Protein AF-A0A6C0KLV4-F1 (afdb_monomer)

Secondary structure (DSSP, 8-state):
-TTHHHHHHHHHHHHHIIIIIGGGS-HHHHHHHHHHHHHHHHHHHHHHTHHHHHHTSHHHHHHTTHHHHHHHHHHHHHHHHHHHHHHGGG---PPPHHHHHHHHHHHHTTSSPPGGG---HHHHHHHHHHHHHHHHTT--------------

Foldseek 3Di:
DVVPVVVVVVVVVVVCCVPPPVVVDDPVVVVVVVVVVVVVVVVVVCVVCVVVVVCPPVVVVCVVCVVVVVVVVVVVVVVVVVVVVVVVVPDDPPPDVVNVVVVVVVVVVVPDDPPVPPDPVVVVVVVVVVVVVVVVVPDDDDDDDDDDDDDD

pLDDT: mean 78.4, std 16.48, range [41.78, 98.0]

Sequence (152 aa):
MEFFLPGLIVLLLAAFFTFLILPRLGSTILVAISVVALLLAGWHHYYMFSSEYRLSTWQDAYTGYAPWVVIFVALLFIINYIVLIFRSSNTANSPSIMDNLTNSIANSTTIMPSANTATNPLTAAINNALKSMNSKTNSPILPNLGFRSSNV

Radius of gyration: 58.3 Å; Cα contacts (8 Å, |Δi|>4): 11; chains: 1; bounding box: 80×117×124 Å

Structure (mmCIF, N/CA/C/O backbone):
data_AF-A0A6C0KLV4-F1
#
_entry.id   AF-A0A6C0KLV4-F1
#
loop_
_atom_site.group_PDB
_atom_site.id
_atom_site.type_symbol
_atom_site.la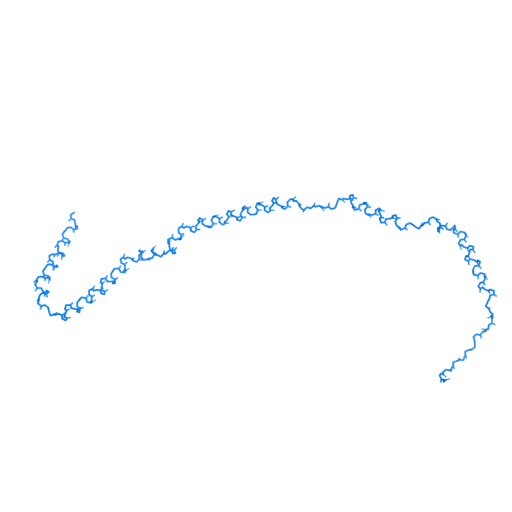bel_atom_id
_atom_site.label_alt_id
_atom_site.label_comp_id
_atom_site.label_asym_id
_atom_site.label_entity_id
_atom_site.label_seq_id
_atom_site.pdbx_PDB_ins_code
_atom_site.Cartn_x
_atom_site.Cartn_y
_atom_site.Cartn_z
_atom_site.occupancy
_atom_site.B_iso_or_equiv
_atom_site.auth_seq_id
_atom_site.auth_comp_id
_atom_site.auth_asym_id
_atom_site.auth_atom_id
_atom_site.pdbx_PDB_model_num
ATOM 1 N N . MET A 1 1 ? -10.379 29.449 12.896 1.00 56.47 1 MET A N 1
ATOM 2 C CA . MET A 1 1 ? -11.249 29.337 14.095 1.00 56.47 1 MET A CA 1
ATOM 3 C C . MET A 1 1 ? -12.340 28.268 13.963 1.00 56.47 1 MET A C 1
ATOM 5 O O . MET A 1 1 ? -12.979 27.939 14.951 1.00 56.47 1 MET A O 1
ATOM 9 N N . GLU A 1 2 ? -12.531 27.678 12.782 1.00 67.25 2 GLU A N 1
ATOM 10 C CA . GLU A 1 2 ? -13.660 26.787 12.458 1.00 67.25 2 GLU A CA 1
ATOM 11 C C . GLU A 1 2 ? -13.514 25.383 13.066 1.00 67.25 2 GLU A C 1
ATOM 13 O O . GLU A 1 2 ? -14.499 24.741 13.403 1.00 67.25 2 GLU A O 1
ATOM 18 N N . PHE A 1 3 ? -12.273 24.945 13.300 1.00 72.44 3 PHE A N 1
ATOM 19 C CA . PHE A 1 3 ? -11.954 23.662 13.936 1.00 72.44 3 PHE A CA 1
ATOM 20 C C . PHE A 1 3 ? -12.024 23.682 15.470 1.00 72.44 3 PHE A C 1
ATOM 22 O O . PHE A 1 3 ? -12.040 22.624 16.096 1.00 72.44 3 PHE A O 1
ATOM 29 N N . PHE A 1 4 ? -12.078 24.865 16.092 1.00 87.62 4 PHE A N 1
ATOM 30 C CA . PHE A 1 4 ? -12.037 24.979 17.551 1.00 87.62 4 PHE A CA 1
ATOM 31 C C . PHE A 1 4 ? -13.374 24.596 18.198 1.00 87.62 4 PHE A C 1
ATOM 33 O O . PHE A 1 4 ? -13.402 23.822 19.151 1.00 87.62 4 PHE A O 1
ATOM 40 N N . LEU A 1 5 ? -14.489 25.088 17.647 1.00 90.62 5 LEU A N 1
ATOM 41 C CA . LEU A 1 5 ? -15.837 24.816 18.159 1.00 90.62 5 LEU A CA 1
ATOM 42 C C . LEU A 1 5 ? -16.214 23.320 18.107 1.00 90.62 5 LEU A C 1
ATOM 44 O O . LEU A 1 5 ? -16.627 22.792 19.140 1.00 90.62 5 LEU A O 1
ATOM 48 N N . PRO A 1 6 ? -16.028 22.599 16.980 1.00 91.94 6 PRO A N 1
ATOM 49 C CA . PRO A 1 6 ? -16.317 21.166 16.910 1.00 91.94 6 PRO A CA 1
ATOM 50 C C . PRO A 1 6 ? -15.464 20.337 17.877 1.00 91.94 6 PRO A C 1
ATOM 52 O O . PRO A 1 6 ? -15.992 19.474 18.576 1.00 91.94 6 PRO A O 1
ATOM 55 N N . GLY A 1 7 ? -14.160 20.628 17.974 1.00 91.81 7 GLY A N 1
ATOM 56 C CA . GLY A 1 7 ? -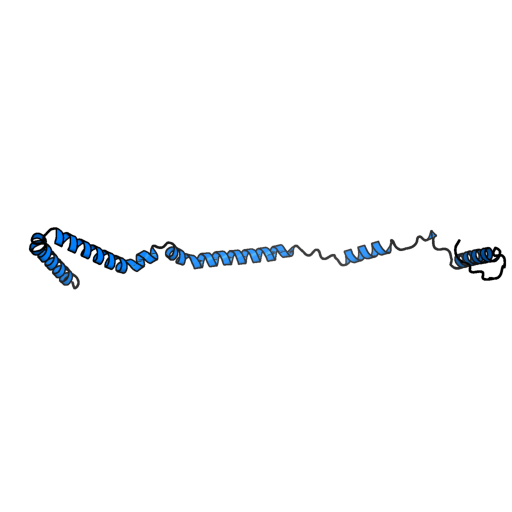13.259 19.926 18.893 1.00 91.81 7 GLY A CA 1
ATOM 57 C C . GLY A 1 7 ? -13.622 20.147 20.363 1.00 91.81 7 GLY A C 1
ATOM 58 O O . GLY A 1 7 ? -13.615 19.203 21.152 1.00 91.81 7 GLY A O 1
ATOM 59 N N . LEU A 1 8 ? -14.016 21.373 20.723 1.00 93.31 8 LEU A N 1
ATOM 60 C CA . LEU A 1 8 ? -14.442 21.718 22.079 1.00 93.31 8 LEU A CA 1
ATOM 61 C C . LEU A 1 8 ? -15.751 21.015 22.474 1.00 93.31 8 LEU A C 1
ATOM 63 O O . LEU A 1 8 ? -15.875 20.554 23.609 1.00 93.31 8 LEU A O 1
ATOM 67 N N . ILE A 1 9 ? -16.699 20.869 21.543 1.00 94.31 9 ILE A N 1
ATOM 68 C CA . ILE A 1 9 ? -17.942 20.114 21.774 1.00 94.31 9 ILE A CA 1
ATOM 69 C C . ILE A 1 9 ? -17.638 18.633 22.029 1.00 94.31 9 ILE A C 1
ATOM 71 O O . ILE A 1 9 ? -18.161 18.062 22.986 1.00 94.31 9 ILE A O 1
ATOM 75 N N . VAL A 1 10 ? -16.768 18.020 21.218 1.00 94.06 10 VAL A N 1
ATOM 76 C CA . VAL A 1 10 ? -16.362 16.615 21.400 1.00 94.06 10 VAL A CA 1
ATOM 77 C C . VAL A 1 10 ? -15.671 16.416 22.750 1.00 94.06 10 VAL A C 1
ATOM 79 O O . VAL A 1 10 ? -15.984 15.460 23.458 1.00 94.06 10 VAL A O 1
ATOM 82 N N . LEU A 1 11 ? -14.786 17.337 23.143 1.00 94.06 11 LEU A N 1
ATOM 83 C CA . LEU A 1 11 ? -14.104 17.302 24.437 1.00 94.06 11 LEU A CA 1
ATOM 84 C C . LEU A 1 11 ? -15.097 17.374 25.609 1.00 94.06 11 LEU A C 1
ATOM 86 O O . LEU A 1 11 ? -15.006 16.576 26.542 1.00 94.06 11 LEU A O 1
ATOM 90 N N . LEU A 1 12 ? -16.056 18.304 25.560 1.00 95.50 12 LEU A N 1
ATOM 91 C CA . LEU A 1 12 ? -17.081 18.448 26.598 1.00 95.50 12 LEU A CA 1
ATOM 92 C C . LEU A 1 12 ? -17.961 17.202 26.707 1.00 95.50 12 LEU A C 1
ATOM 94 O O . LEU A 1 12 ? -18.225 16.740 27.818 1.00 95.50 12 LEU A O 1
ATOM 98 N N . LEU A 1 13 ? -18.375 16.630 25.572 1.00 95.06 13 LEU A N 1
ATOM 99 C CA . LEU A 1 13 ? -19.122 15.375 25.565 1.00 95.06 13 LEU A CA 1
ATOM 100 C C . LEU A 1 13 ? -18.291 14.252 26.195 1.00 95.06 13 LEU A C 1
ATOM 102 O O . LEU A 1 13 ? -18.767 13.563 27.094 1.00 95.06 13 LEU A O 1
ATOM 106 N N . ALA A 1 14 ? -17.035 14.091 25.774 1.00 93.31 14 ALA A N 1
ATOM 107 C CA . ALA A 1 14 ? -16.150 13.058 26.303 1.00 93.31 14 ALA A CA 1
ATOM 108 C C . ALA A 1 14 ? -15.958 13.194 27.823 1.00 93.31 14 ALA A C 1
ATOM 110 O O . ALA A 1 14 ? -16.045 12.197 28.543 1.00 93.31 14 ALA A O 1
ATOM 111 N N . ALA A 1 15 ? -15.771 14.417 28.327 1.00 94.31 15 ALA A N 1
ATOM 112 C CA . ALA A 1 15 ? -15.689 14.688 29.759 1.00 94.31 15 ALA A CA 1
ATOM 113 C C . ALA A 1 15 ? -16.992 14.313 30.486 1.00 94.31 15 ALA A C 1
ATOM 115 O O . ALA A 1 15 ? -16.948 13.618 31.501 1.00 94.31 15 ALA A O 1
ATOM 116 N N . PHE A 1 16 ? -18.153 14.693 29.945 1.00 95.88 16 PHE A N 1
ATOM 117 C CA . PHE A 1 16 ? -19.455 14.326 30.505 1.0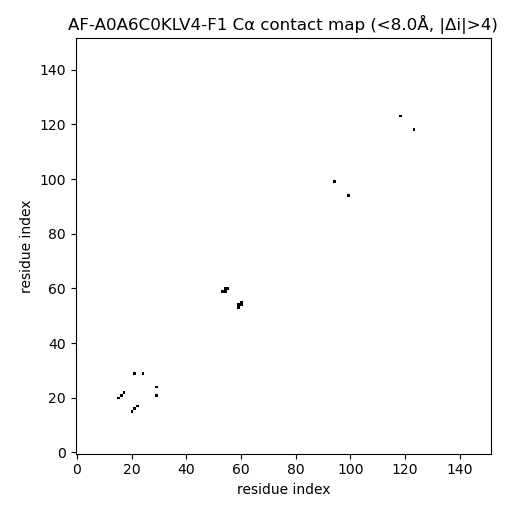0 95.88 16 PHE A CA 1
ATOM 118 C C . PHE A 1 16 ? -19.625 12.802 30.623 1.00 95.88 16 PHE A C 1
ATOM 120 O O . PHE A 1 16 ? -19.938 12.296 31.702 1.00 95.88 16 PHE A O 1
ATOM 127 N N . PHE A 1 17 ? -19.352 12.048 29.552 1.00 92.75 17 PHE A N 1
ATOM 128 C CA . PHE A 1 17 ? -19.450 10.585 29.574 1.00 92.75 17 PHE A CA 1
ATOM 129 C C . PHE A 1 17 ? -18.429 9.946 30.529 1.00 92.75 17 PHE A C 1
ATOM 131 O O . PHE A 1 17 ? -18.769 9.010 31.255 1.00 92.75 17 PHE A O 1
ATOM 138 N N . THR A 1 18 ? -17.205 10.470 30.587 1.00 92.06 18 THR A N 1
ATOM 139 C CA . THR A 1 18 ? -16.133 9.911 31.426 1.00 92.06 18 THR A CA 1
ATOM 140 C C . THR A 1 18 ? -16.379 10.130 32.916 1.00 92.06 18 THR A C 1
ATOM 142 O O . THR A 1 18 ? -16.137 9.225 33.708 1.00 92.06 18 THR A O 1
ATOM 145 N N . PHE A 1 19 ? -16.890 11.297 33.315 1.00 94.44 19 PHE A N 1
ATOM 146 C CA . PHE A 1 19 ? -17.091 11.612 34.731 1.00 94.44 19 PHE A CA 1
ATOM 147 C C . PHE A 1 19 ? -18.472 11.223 35.266 1.00 94.44 19 PHE A C 1
ATOM 149 O O . PHE A 1 19 ? -18.578 10.871 36.439 1.00 94.44 19 PHE A O 1
ATOM 156 N N . LEU A 1 20 ? -19.534 11.269 34.452 1.00 93.88 20 LEU A N 1
ATOM 157 C CA . LEU A 1 20 ? -20.888 10.968 34.937 1.00 93.88 20 LEU A CA 1
ATOM 158 C C . LEU A 1 20 ? -21.347 9.545 34.621 1.00 93.88 20 LEU A C 1
ATOM 160 O O . LEU A 1 20 ? -22.099 8.972 35.410 1.00 93.88 20 LEU A O 1
ATOM 164 N N . ILE A 1 21 ? -20.942 8.987 33.478 1.00 92.06 21 ILE A N 1
ATOM 165 C CA . ILE A 1 21 ? -21.505 7.728 32.970 1.00 92.06 21 ILE A CA 1
ATOM 166 C C . ILE A 1 21 ? -20.569 6.560 33.264 1.00 92.06 21 ILE A C 1
ATOM 168 O O . ILE A 1 21 ? -21.007 5.597 33.889 1.00 92.06 21 ILE A O 1
ATOM 172 N N . LEU A 1 22 ? -19.286 6.658 32.901 1.00 90.50 22 LEU A N 1
ATOM 173 C CA . LEU A 1 22 ? -18.310 5.577 33.093 1.00 90.50 22 LEU A CA 1
ATOM 174 C C . LEU A 1 22 ? -18.249 5.019 34.531 1.00 90.50 22 LEU A C 1
ATOM 176 O O . LEU A 1 22 ? -18.279 3.798 34.668 1.00 90.50 22 LEU A O 1
ATOM 180 N N . PRO A 1 23 ? -18.232 5.840 35.604 1.00 91.44 23 PRO A N 1
ATOM 181 C CA . PRO A 1 23 ? -18.138 5.337 36.978 1.00 91.44 23 PRO A CA 1
ATOM 182 C C . PRO A 1 23 ? -19.381 4.568 37.438 1.00 91.44 23 PRO A C 1
ATOM 184 O O . PRO A 1 23 ? -19.343 3.889 38.460 1.00 91.44 23 PRO A O 1
ATOM 187 N N . ARG A 1 24 ? -20.500 4.702 36.714 1.00 93.12 24 ARG A N 1
ATOM 188 C CA . ARG A 1 24 ? -21.773 4.037 37.020 1.00 93.12 24 ARG A CA 1
ATOM 189 C C . ARG A 1 24 ? -21.944 2.715 36.270 1.00 93.12 24 ARG A C 1
ATOM 191 O O . ARG A 1 24 ? -22.904 1.997 36.535 1.00 93.12 24 ARG A O 1
ATOM 198 N N . LEU A 1 25 ? -21.052 2.396 35.330 1.00 92.88 25 LEU A N 1
ATOM 199 C CA . LEU A 1 25 ? -21.103 1.155 34.561 1.00 92.88 25 LEU A CA 1
ATOM 200 C C . LEU A 1 25 ? -20.348 0.039 35.291 1.00 92.88 25 LEU A C 1
ATOM 202 O O . LEU A 1 25 ? -19.263 0.245 35.830 1.00 92.88 25 LEU A O 1
ATOM 206 N N . GLY A 1 26 ? -20.917 -1.167 35.279 1.00 94.44 26 GLY A N 1
ATOM 207 C CA . GLY A 1 26 ? -20.237 -2.361 35.779 1.00 94.44 26 GLY A CA 1
ATOM 208 C C . GLY A 1 26 ? -19.038 -2.751 34.908 1.00 94.44 26 GLY A C 1
ATOM 209 O O . GLY A 1 26 ? -18.991 -2.447 33.713 1.00 94.44 26 GLY A O 1
ATOM 210 N N . SER A 1 27 ? -18.084 -3.482 35.489 1.00 93.69 27 SER A N 1
ATOM 211 C CA . SER A 1 27 ? -16.856 -3.916 34.803 1.00 93.69 27 SER A CA 1
ATOM 212 C C . SER A 1 27 ? -17.122 -4.734 33.535 1.00 93.69 27 SER A C 1
ATOM 214 O O . SER A 1 27 ? -16.436 -4.556 32.533 1.00 93.69 27 SER A O 1
ATOM 216 N N . THR A 1 28 ? -18.152 -5.582 33.533 1.00 94.69 28 THR A N 1
ATOM 217 C CA . THR A 1 28 ? -18.547 -6.396 32.371 1.00 94.69 28 THR A CA 1
ATOM 218 C C . THR A 1 28 ? -18.965 -5.546 31.172 1.00 94.69 28 THR A C 1
ATOM 220 O O . THR A 1 28 ? -18.570 -5.827 30.041 1.00 94.69 28 THR A O 1
ATOM 223 N N . ILE A 1 29 ? -19.719 -4.473 31.414 1.00 94.56 29 ILE A N 1
ATOM 224 C CA . ILE A 1 29 ? -20.167 -3.538 30.376 1.00 94.56 29 ILE A CA 1
ATOM 225 C C . ILE A 1 29 ? -18.984 -2.742 29.825 1.00 94.56 29 ILE A C 1
ATOM 227 O O . ILE A 1 29 ? -18.878 -2.575 28.612 1.00 94.56 29 ILE A O 1
ATOM 231 N N . LEU A 1 30 ? -18.064 -2.300 30.687 1.00 92.75 30 LEU A N 1
ATOM 232 C CA . LEU A 1 30 ? -16.854 -1.596 30.252 1.00 92.75 30 LEU A CA 1
ATOM 233 C C . LEU A 1 30 ? -15.980 -2.468 29.345 1.00 92.75 30 LEU A C 1
ATOM 235 O O . LEU A 1 30 ? -15.501 -1.984 28.322 1.00 92.75 30 LEU A O 1
ATOM 239 N N . VAL A 1 31 ? -15.822 -3.755 29.670 1.00 95.88 31 VAL A N 1
ATOM 240 C CA . VAL A 1 31 ? -15.105 -4.707 28.808 1.00 95.88 31 VAL A CA 1
ATOM 241 C C . VAL A 1 31 ? -15.810 -4.858 27.459 1.00 95.88 31 VAL A C 1
ATOM 243 O O . VAL A 1 31 ? -15.158 -4.752 26.423 1.00 95.88 31 VAL A O 1
ATOM 246 N N . ALA A 1 32 ? -17.135 -5.038 27.446 1.00 96.38 32 ALA A N 1
ATOM 247 C CA . ALA A 1 32 ? -17.893 -5.162 26.201 1.00 96.38 32 ALA A CA 1
ATOM 248 C C . ALA A 1 32 ? -17.750 -3.914 25.309 1.00 96.38 32 ALA A C 1
ATOM 250 O O . ALA A 1 32 ? -17.451 -4.030 24.120 1.00 96.38 32 ALA A O 1
ATOM 251 N N . ILE A 1 33 ? -17.891 -2.718 25.890 1.00 93.88 33 ILE A N 1
ATOM 252 C CA . ILE A 1 33 ? -17.715 -1.446 25.176 1.00 93.88 33 ILE A CA 1
ATOM 253 C C . ILE A 1 33 ? -16.275 -1.301 24.677 1.00 93.88 33 ILE A C 1
ATOM 255 O O . ILE A 1 33 ? -16.072 -0.872 23.545 1.00 93.88 33 ILE A O 1
ATOM 259 N N . SER A 1 34 ? -15.278 -1.686 25.477 1.00 94.94 34 SER A N 1
ATOM 260 C CA . SER A 1 34 ? -13.867 -1.630 25.085 1.00 94.94 34 SER A CA 1
ATOM 261 C C . SER A 1 34 ? -13.568 -2.527 23.883 1.00 94.94 34 SER A C 1
ATOM 263 O O . SER A 1 34 ? -12.900 -2.082 22.953 1.00 94.94 34 SER A O 1
ATOM 265 N N . VAL A 1 35 ? -14.117 -3.745 23.845 1.00 97.88 35 VAL A N 1
ATOM 266 C CA . VAL A 1 35 ? -13.973 -4.649 22.694 1.00 97.88 35 VAL A CA 1
ATOM 267 C C . VAL A 1 35 ? -14.610 -4.045 21.443 1.00 97.88 35 VAL A C 1
ATOM 269 O O . VAL A 1 35 ? -13.976 -4.011 20.390 1.00 97.88 35 VAL A O 1
ATOM 272 N N . VAL A 1 36 ? -15.833 -3.515 21.545 1.00 97.44 36 VAL A N 1
ATOM 273 C CA . VAL A 1 36 ? -16.506 -2.862 20.409 1.00 97.44 36 VAL A CA 1
ATOM 274 C C . VAL A 1 36 ? -15.713 -1.643 19.930 1.00 97.44 36 VAL A C 1
ATOM 276 O O . VAL A 1 36 ? -15.486 -1.492 18.731 1.00 97.44 36 VAL A O 1
ATOM 279 N N . ALA A 1 37 ? -15.244 -0.801 20.852 1.00 95.44 37 ALA A N 1
ATOM 280 C CA . ALA A 1 37 ? -14.434 0.368 20.532 1.00 95.44 37 ALA A CA 1
ATOM 281 C C . ALA A 1 37 ? -13.115 -0.023 19.853 1.00 95.44 37 ALA A C 1
ATOM 283 O O . ALA A 1 37 ? -12.729 0.615 18.878 1.00 95.44 37 ALA A O 1
ATOM 284 N N . LEU A 1 38 ? -12.456 -1.091 20.312 1.00 97.25 38 LEU A N 1
ATOM 285 C CA . LEU A 1 38 ? -11.231 -1.606 19.705 1.00 97.25 38 LEU A CA 1
ATOM 286 C C . LEU A 1 38 ? -11.472 -2.088 18.269 1.00 97.25 38 LEU A C 1
ATOM 288 O O . LEU A 1 38 ? -10.695 -1.752 17.378 1.00 97.25 38 LEU A O 1
ATOM 292 N N . LEU A 1 39 ? -12.559 -2.829 18.029 1.00 98.00 39 LEU A N 1
ATOM 293 C CA . LEU A 1 39 ? -12.922 -3.296 16.688 1.00 98.00 39 LEU A CA 1
ATOM 294 C C . LEU A 1 39 ? -13.229 -2.128 15.746 1.00 98.00 39 LEU A C 1
ATOM 296 O O . LEU A 1 39 ? -12.727 -2.101 14.625 1.00 98.00 39 LEU A O 1
ATOM 300 N N . LEU A 1 40 ? -14.007 -1.142 16.201 1.00 97.62 40 LEU A N 1
ATOM 301 C CA . LEU A 1 40 ? -14.338 0.042 15.405 1.00 97.62 40 LEU A CA 1
ATOM 302 C C . LEU A 1 40 ? -13.111 0.918 15.138 1.00 97.62 40 LEU A C 1
ATOM 304 O O . LEU A 1 40 ? -12.927 1.376 14.013 1.00 97.62 40 LEU A O 1
ATOM 308 N N . ALA A 1 41 ? -12.257 1.127 16.141 1.00 95.94 41 ALA A N 1
ATOM 309 C CA . ALA A 1 41 ? -11.022 1.885 15.987 1.00 95.94 41 ALA A CA 1
ATOM 310 C C . ALA A 1 41 ? -10.062 1.183 15.022 1.00 95.94 41 ALA A C 1
ATOM 312 O O . ALA A 1 41 ? -9.522 1.834 14.133 1.00 95.94 41 ALA A O 1
ATOM 313 N N . GLY A 1 42 ? -9.897 -0.137 15.145 1.00 96.69 42 GLY A N 1
ATOM 314 C CA . GLY A 1 42 ? -9.091 -0.937 14.224 1.00 96.69 42 GLY A CA 1
ATOM 315 C C . GLY A 1 42 ? -9.638 -0.902 12.798 1.00 96.69 42 GLY A C 1
ATOM 316 O O . GLY A 1 42 ? -8.882 -0.690 11.851 1.00 96.69 42 GLY A O 1
ATOM 317 N N . TRP A 1 43 ? -10.959 -1.024 12.643 1.00 97.06 43 TRP A N 1
ATOM 318 C CA . TRP A 1 43 ? -11.619 -0.895 11.348 1.00 97.06 43 TRP A CA 1
ATOM 319 C C . TRP A 1 43 ? -11.372 0.488 10.737 1.00 97.06 43 TRP A C 1
ATOM 321 O O . TRP A 1 43 ? -10.864 0.582 9.625 1.00 97.06 43 TRP A O 1
ATOM 331 N N . HIS A 1 44 ? -11.639 1.565 11.473 1.00 96.94 44 HIS A N 1
ATOM 332 C CA . HIS A 1 44 ? -11.420 2.927 10.990 1.00 96.94 44 HIS A CA 1
ATOM 333 C C . HIS A 1 44 ? -9.942 3.203 10.664 1.00 96.94 44 HIS A C 1
ATOM 335 O O . HIS A 1 44 ? -9.634 3.809 9.638 1.00 96.94 44 HIS A O 1
ATOM 341 N N . HIS A 1 45 ? -9.021 2.717 11.502 1.00 96.25 45 HIS A N 1
ATOM 342 C CA . HIS A 1 45 ? -7.581 2.838 11.289 1.00 96.25 45 HIS A CA 1
ATOM 343 C C . HIS A 1 45 ? -7.142 2.163 9.984 1.00 96.25 45 HIS A C 1
ATOM 345 O O . HIS A 1 45 ? -6.422 2.773 9.199 1.00 96.25 45 HIS A O 1
ATOM 351 N N . TYR A 1 46 ? -7.639 0.955 9.699 1.00 94.25 46 TYR A N 1
ATOM 352 C CA . TYR A 1 46 ? -7.326 0.252 8.453 1.00 94.25 46 TYR A CA 1
ATOM 353 C C . TYR A 1 46 ? -7.702 1.061 7.203 1.00 94.25 46 TYR A C 1
ATOM 355 O O . TYR A 1 46 ? -6.929 1.127 6.251 1.00 94.25 46 TYR A O 1
ATOM 363 N N . TYR A 1 47 ? -8.872 1.706 7.202 1.00 94.88 47 TYR A N 1
ATOM 364 C CA . TYR A 1 47 ? -9.328 2.489 6.050 1.00 94.88 47 TYR A CA 1
ATOM 365 C C . TYR A 1 47 ? -8.565 3.806 5.908 1.00 94.88 47 TYR A C 1
ATOM 367 O O . TYR A 1 47 ? -8.168 4.157 4.794 1.00 94.88 47 TYR A O 1
ATOM 375 N N . MET A 1 48 ? -8.319 4.499 7.025 1.00 94.62 48 MET A N 1
ATOM 376 C CA . MET A 1 48 ? -7.576 5.761 7.037 1.00 94.62 48 MET A CA 1
ATOM 377 C C . MET A 1 48 ? -6.135 5.587 6.545 1.00 94.62 48 MET A C 1
ATOM 379 O O . MET A 1 48 ? -5.649 6.457 5.834 1.00 94.62 48 MET A O 1
ATOM 383 N N . PHE A 1 49 ? -5.490 4.464 6.878 1.00 93.00 49 PHE A N 1
ATOM 384 C CA . PHE A 1 49 ? -4.097 4.176 6.513 1.00 93.00 49 PHE A CA 1
ATOM 385 C C . PHE A 1 49 ? -3.951 3.178 5.350 1.00 93.00 49 PHE A C 1
ATOM 387 O O . PHE A 1 49 ? -2.889 2.593 5.135 1.00 93.00 49 PHE A O 1
ATOM 394 N N . SER A 1 50 ? -5.023 2.943 4.587 1.00 88.69 50 SER A N 1
ATOM 395 C CA . SER A 1 50 ? -5.029 1.951 3.501 1.00 88.69 50 SER A CA 1
ATOM 396 C C . SER A 1 50 ? -3.996 2.251 2.406 1.00 88.69 50 SER A C 1
ATOM 398 O O . SER A 1 50 ? -3.358 1.334 1.882 1.00 88.69 50 SER A O 1
ATOM 400 N N . SER A 1 51 ? -3.788 3.529 2.081 1.00 86.50 51 SER A N 1
ATOM 401 C CA . SER A 1 51 ? -2.754 3.989 1.148 1.00 86.50 51 SER A CA 1
ATOM 402 C C . SER A 1 51 ? -1.348 3.695 1.654 1.00 86.50 51 SER A C 1
ATOM 404 O O . SER A 1 51 ? -0.498 3.249 0.890 1.00 86.50 51 SER A O 1
ATOM 406 N N . GLU A 1 52 ? -1.112 3.911 2.938 1.00 86.25 52 GLU A N 1
ATOM 407 C CA . GLU A 1 52 ? 0.168 3.755 3.607 1.00 86.25 52 GLU A CA 1
ATOM 408 C C . GLU A 1 52 ? 0.535 2.278 3.692 1.00 86.25 52 GLU A C 1
ATOM 410 O O . GLU A 1 52 ? 1.677 1.925 3.412 1.00 86.25 52 GLU A O 1
ATOM 415 N N . TYR A 1 53 ? -0.425 1.394 3.981 1.00 86.44 53 TYR A N 1
ATOM 416 C CA . TYR A 1 53 ? -0.197 -0.053 3.932 1.00 86.44 53 TYR A CA 1
ATOM 417 C C . TYR A 1 53 ? 0.138 -0.535 2.522 1.00 86.44 53 TYR A C 1
ATOM 419 O O . TYR A 1 53 ? 1.027 -1.370 2.359 1.00 86.44 53 TYR A O 1
ATOM 427 N N . ARG A 1 54 ? -0.526 0.017 1.499 1.00 82.44 54 ARG A N 1
ATOM 428 C CA . ARG A 1 54 ? -0.243 -0.310 0.097 1.00 82.44 54 ARG A CA 1
ATOM 429 C C . ARG A 1 54 ? 1.164 0.148 -0.310 1.00 82.44 54 ARG A C 1
ATOM 431 O O . ARG A 1 54 ? 1.947 -0.655 -0.806 1.00 82.44 54 ARG A O 1
ATOM 438 N N . LEU A 1 55 ? 1.522 1.390 0.012 1.00 79.62 55 LEU A N 1
ATOM 439 C CA . LEU A 1 55 ? 2.836 1.980 -0.280 1.00 79.62 55 LEU A CA 1
ATOM 440 C C . LEU A 1 55 ? 3.978 1.415 0.581 1.00 79.62 55 LEU A C 1
ATOM 442 O O . LEU A 1 55 ? 5.138 1.505 0.192 1.00 79.62 55 LEU A O 1
ATOM 446 N N . SER A 1 56 ? 3.667 0.816 1.733 1.00 78.62 56 SER A N 1
ATOM 447 C CA . SER A 1 56 ? 4.646 0.109 2.572 1.00 78.62 56 SER A CA 1
ATOM 448 C C . SER A 1 56 ? 5.039 -1.250 1.996 1.00 78.62 56 SER A C 1
ATOM 450 O O . SER A 1 56 ? 5.994 -1.869 2.471 1.00 78.62 56 SER A O 1
ATOM 452 N N . THR A 1 57 ? 4.323 -1.744 0.981 1.00 81.75 57 THR A N 1
ATOM 453 C CA . THR A 1 57 ? 4.787 -2.919 0.251 1.00 81.75 57 THR A CA 1
ATOM 454 C C . THR A 1 57 ? 6.024 -2.540 -0.558 1.00 81.75 57 THR A C 1
ATOM 456 O O . THR A 1 57 ? 6.039 -1.570 -1.314 1.00 81.75 57 THR A O 1
ATOM 459 N N . TRP A 1 58 ? 7.094 -3.323 -0.409 1.00 75.12 58 TRP A N 1
ATOM 460 C CA . TRP A 1 58 ? 8.338 -3.116 -1.156 1.00 75.12 58 TRP A CA 1
ATOM 461 C C . TRP A 1 58 ? 8.101 -3.114 -2.675 1.00 75.12 58 TRP A C 1
ATOM 463 O O . TRP A 1 58 ? 8.812 -2.442 -3.410 1.00 75.12 58 TRP A O 1
ATOM 473 N N . GLN A 1 59 ? 7.070 -3.822 -3.139 1.00 74.50 59 GLN A N 1
ATOM 474 C CA . GLN A 1 59 ? 6.662 -3.888 -4.540 1.00 74.50 59 GLN A CA 1
ATOM 475 C C . GLN A 1 59 ? 6.321 -2.500 -5.087 1.00 74.50 59 GLN A C 1
ATOM 477 O O . GLN A 1 59 ? 6.951 -2.079 -6.054 1.00 74.50 59 GLN A O 1
ATOM 482 N N . ASP A 1 60 ? 5.429 -1.759 -4.421 1.00 77.94 60 ASP A N 1
ATOM 483 C CA . ASP A 1 60 ? 5.069 -0.396 -4.828 1.00 77.94 60 A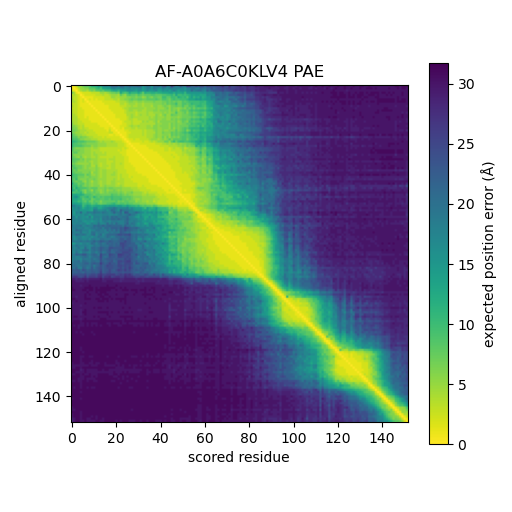SP A CA 1
ATOM 484 C C . ASP A 1 60 ? 6.240 0.584 -4.693 1.00 77.94 60 ASP A C 1
ATOM 486 O O . ASP A 1 60 ? 6.405 1.472 -5.534 1.00 77.94 60 ASP A O 1
ATOM 490 N N . ALA A 1 61 ? 7.110 0.385 -3.697 1.00 76.69 61 ALA A N 1
ATOM 491 C CA . ALA A 1 61 ? 8.321 1.187 -3.537 1.00 76.69 61 ALA A CA 1
ATOM 492 C C . ALA A 1 61 ? 9.300 1.028 -4.719 1.00 76.69 61 ALA A C 1
ATOM 494 O O . ALA A 1 61 ? 9.964 1.994 -5.104 1.00 76.69 61 ALA A O 1
ATOM 495 N N . TYR A 1 62 ? 9.380 -0.161 -5.332 1.00 80.25 62 TYR A N 1
ATOM 496 C CA . TYR A 1 62 ? 10.263 -0.404 -6.478 1.00 80.25 62 TYR A CA 1
ATOM 497 C C . TYR A 1 62 ? 9.638 -0.098 -7.841 1.00 80.25 62 TYR A C 1
ATOM 499 O O . TYR A 1 62 ? 10.378 0.065 -8.815 1.00 80.25 62 TYR A O 1
ATOM 507 N N . THR A 1 63 ? 8.315 0.062 -7.931 1.00 83.75 63 THR A N 1
ATOM 508 C CA . THR A 1 63 ? 7.624 0.397 -9.188 1.00 83.75 63 THR A CA 1
ATOM 509 C C . THR A 1 63 ? 8.143 1.704 -9.799 1.00 83.75 63 THR A C 1
ATOM 511 O O . THR A 1 63 ? 8.287 1.803 -11.017 1.00 83.75 63 THR A O 1
ATOM 514 N N . GLY A 1 64 ? 8.533 2.681 -8.969 1.00 84.62 64 GLY A N 1
ATOM 515 C CA . GLY A 1 64 ? 9.157 3.931 -9.426 1.00 84.62 64 GLY A CA 1
ATOM 516 C C . GLY A 1 64 ? 10.520 3.748 -10.112 1.00 84.62 64 GLY A C 1
ATOM 517 O O . GLY A 1 64 ? 10.908 4.568 -10.943 1.00 84.62 64 GLY A O 1
ATOM 518 N N . TYR A 1 65 ? 11.235 2.656 -9.822 1.00 89.25 65 TYR A N 1
ATOM 519 C CA . TYR A 1 65 ? 12.520 2.335 -10.449 1.00 89.25 65 TYR A CA 1
ATOM 520 C C . TYR A 1 65 ? 12.382 1.493 -11.725 1.00 89.25 65 TYR A C 1
ATOM 522 O O . TYR A 1 65 ? 13.344 1.387 -12.488 1.00 89.25 65 TYR A O 1
ATOM 530 N N . ALA A 1 66 ? 11.199 0.934 -12.000 1.00 89.19 66 ALA A N 1
ATOM 531 C CA . ALA A 1 66 ? 10.970 0.062 -13.150 1.00 89.19 66 ALA A CA 1
ATOM 532 C C . ALA A 1 66 ? 11.366 0.695 -14.505 1.00 89.19 66 ALA A C 1
ATOM 534 O O . ALA A 1 66 ? 12.056 0.019 -15.275 1.00 89.19 66 ALA A O 1
ATOM 535 N N . PRO A 1 67 ? 11.052 1.977 -14.809 1.00 92.50 67 PRO A N 1
ATOM 536 C CA . PRO A 1 67 ? 11.476 2.598 -16.067 1.00 92.50 67 PRO A CA 1
ATOM 537 C C . PRO A 1 67 ? 13.001 2.639 -16.227 1.00 92.50 67 PRO A C 1
ATOM 539 O O . PRO A 1 67 ? 13.521 2.374 -17.309 1.00 92.50 67 PRO A O 1
ATOM 542 N N . TRP A 1 68 ? 13.730 2.911 -15.141 1.00 94.75 68 TRP A N 1
ATOM 543 C CA . TRP A 1 68 ? 15.193 2.984 -15.149 1.00 94.75 68 TRP A CA 1
ATOM 544 C C . TRP A 1 68 ? 15.836 1.622 -15.399 1.00 94.75 68 TRP A C 1
ATOM 546 O O . TRP A 1 68 ? 16.795 1.529 -16.164 1.00 94.75 68 TRP A O 1
ATOM 556 N N . VAL A 1 69 ? 15.278 0.558 -14.815 1.00 94.25 69 VAL A N 1
ATOM 557 C CA . VAL A 1 69 ? 15.734 -0.818 -15.062 1.00 94.25 69 VAL A CA 1
ATOM 558 C C . VAL A 1 69 ? 15.517 -1.204 -16.525 1.00 94.25 69 VAL A C 1
ATOM 560 O O . VAL A 1 69 ? 16.426 -1.742 -17.154 1.00 94.25 69 VAL A O 1
ATOM 563 N N . VAL A 1 70 ? 14.353 -0.884 -17.100 1.00 95.50 70 VAL A N 1
ATOM 564 C CA . VAL A 1 70 ? 14.058 -1.170 -18.514 1.00 95.50 70 VAL A CA 1
ATOM 565 C C . VAL A 1 70 ? 15.013 -0.417 -19.443 1.00 95.50 70 VAL A C 1
ATOM 567 O O . VAL A 1 70 ? 15.559 -1.019 -20.367 1.00 95.50 70 VAL A O 1
ATOM 570 N N . ILE A 1 71 ? 15.272 0.868 -19.179 1.00 96.69 71 ILE A N 1
ATOM 571 C CA . ILE A 1 71 ? 16.235 1.669 -19.952 1.00 96.69 71 ILE A CA 1
ATOM 572 C C . ILE A 1 71 ? 17.640 1.069 -19.855 1.00 96.69 71 ILE A C 1
ATOM 574 O O . ILE A 1 71 ? 18.319 0.927 -20.871 1.00 96.69 71 ILE A O 1
ATOM 578 N N . PHE A 1 72 ? 18.073 0.684 -18.654 1.00 97.12 72 PHE A N 1
ATOM 579 C CA . PHE A 1 72 ? 19.381 0.071 -18.443 1.00 97.12 72 PHE A CA 1
ATOM 580 C C . PHE A 1 72 ? 19.536 -1.232 -19.236 1.00 97.12 72 PHE A C 1
ATOM 582 O O . PHE A 1 72 ? 20.522 -1.409 -19.952 1.00 97.12 72 PHE A O 1
ATOM 589 N N . VAL A 1 73 ? 18.538 -2.118 -19.180 1.00 97.06 73 VAL A N 1
ATOM 590 C CA . VAL A 1 73 ? 18.535 -3.367 -19.953 1.00 97.06 73 VAL A CA 1
ATOM 591 C C . VAL A 1 73 ? 18.543 -3.081 -21.458 1.00 97.06 73 VAL A C 1
ATOM 593 O O . VAL A 1 73 ? 19.333 -3.682 -22.184 1.00 97.06 73 VAL A O 1
ATOM 596 N N . ALA A 1 74 ? 17.734 -2.132 -21.935 1.00 96.88 74 ALA A N 1
ATOM 597 C CA . ALA A 1 74 ? 17.713 -1.745 -23.346 1.00 96.88 74 ALA A CA 1
ATOM 598 C C . ALA A 1 74 ? 19.080 -1.221 -23.823 1.00 96.88 74 ALA A C 1
ATOM 600 O O . ALA A 1 74 ? 19.551 -1.609 -24.892 1.00 96.88 74 ALA A O 1
ATOM 601 N N . LEU A 1 75 ? 19.758 -0.401 -23.012 1.00 97.06 75 LEU A N 1
ATOM 602 C CA . LEU A 1 75 ? 21.109 0.081 -23.307 1.00 97.06 75 LEU A CA 1
ATOM 603 C C . LEU A 1 75 ? 22.123 -1.061 -23.392 1.00 97.06 75 LEU A C 1
ATOM 605 O O . LEU A 1 75 ? 22.931 -1.077 -24.319 1.00 97.06 75 LEU A O 1
ATOM 609 N N . LEU A 1 76 ? 22.064 -2.040 -22.484 1.00 96.81 76 LEU A N 1
ATOM 610 C CA . LEU A 1 76 ? 22.930 -3.221 -22.556 1.00 96.81 76 LEU A CA 1
ATOM 611 C C . LEU A 1 76 ? 22.720 -4.007 -23.857 1.00 96.81 76 LEU A C 1
ATOM 613 O O . LEU A 1 76 ? 23.699 -4.422 -24.477 1.00 96.81 76 LEU A O 1
ATOM 617 N N . PHE A 1 77 ? 21.470 -4.167 -24.302 1.00 96.62 77 PHE A N 1
ATOM 618 C CA . PHE A 1 77 ? 21.159 -4.798 -25.588 1.00 96.62 77 PHE A CA 1
ATOM 619 C C . PHE A 1 77 ? 21.736 -4.016 -26.772 1.00 96.62 77 PHE A C 1
ATOM 621 O O . PHE A 1 77 ? 22.356 -4.611 -27.653 1.00 96.62 77 PHE A O 1
ATOM 628 N N . ILE A 1 78 ? 21.586 -2.689 -26.775 1.00 96.00 78 ILE A N 1
ATOM 629 C CA . ILE A 1 78 ? 22.128 -1.822 -27.830 1.00 96.00 78 ILE A CA 1
ATOM 630 C C . ILE A 1 78 ? 23.656 -1.927 -27.880 1.00 96.00 78 ILE A C 1
ATOM 632 O O . ILE A 1 78 ? 24.225 -2.139 -28.949 1.00 96.00 78 ILE A O 1
ATOM 636 N N . ILE A 1 79 ? 24.331 -1.837 -26.731 1.00 95.06 79 ILE A N 1
ATOM 637 C CA . ILE A 1 79 ? 25.793 -1.954 -26.644 1.00 95.06 79 ILE A CA 1
ATOM 638 C C . ILE A 1 79 ? 26.250 -3.330 -27.135 1.00 95.06 79 ILE A C 1
ATOM 640 O O . ILE A 1 79 ? 27.195 -3.417 -27.919 1.00 95.06 79 ILE A O 1
ATOM 644 N N . ASN A 1 80 ? 25.575 -4.403 -26.718 1.00 93.81 80 ASN A N 1
ATOM 645 C CA . ASN A 1 80 ? 25.898 -5.756 -27.161 1.00 93.81 80 ASN A CA 1
ATOM 646 C C . ASN A 1 80 ? 25.774 -5.897 -28.685 1.00 93.81 80 ASN A C 1
ATOM 648 O O . ASN A 1 80 ? 26.683 -6.420 -29.328 1.00 93.81 80 ASN A O 1
ATOM 652 N N . TYR A 1 81 ? 24.696 -5.366 -29.263 1.00 92.81 81 TYR A N 1
ATOM 653 C CA . TYR A 1 81 ? 24.467 -5.382 -30.704 1.00 92.81 81 TYR A CA 1
ATOM 654 C C . TYR A 1 81 ? 25.545 -4.605 -31.474 1.00 92.81 81 TYR A C 1
ATOM 656 O O . TYR A 1 81 ? 26.075 -5.094 -32.472 1.00 92.81 81 TYR A O 1
ATOM 664 N N . ILE A 1 82 ? 25.939 -3.432 -30.973 1.00 91.44 82 ILE A N 1
ATOM 665 C CA . ILE A 1 82 ? 27.033 -2.638 -31.545 1.00 91.44 82 ILE A CA 1
ATOM 666 C C . ILE A 1 82 ? 28.348 -3.432 -31.512 1.00 91.44 82 ILE A C 1
ATOM 668 O O . ILE A 1 82 ? 29.025 -3.556 -32.533 1.00 91.44 82 ILE A O 1
ATOM 672 N N . VAL A 1 83 ? 28.695 -4.022 -30.365 1.00 90.31 83 VAL A N 1
ATOM 673 C CA . VAL A 1 83 ? 29.901 -4.853 -30.220 1.00 90.31 83 VAL A CA 1
ATOM 674 C C . VAL A 1 83 ? 29.863 -6.059 -31.163 1.00 90.31 83 VAL A C 1
ATOM 676 O O . VAL A 1 83 ? 30.890 -6.409 -31.739 1.00 90.31 83 VAL A O 1
ATOM 679 N N . LEU A 1 84 ? 28.701 -6.685 -31.362 1.00 88.69 84 LEU A N 1
ATOM 680 C CA . LEU A 1 84 ? 28.539 -7.809 -32.284 1.00 88.69 84 LEU A CA 1
ATOM 681 C C . LEU A 1 84 ? 28.836 -7.408 -33.736 1.00 88.69 84 LEU A C 1
ATOM 683 O O . LEU A 1 84 ? 29.606 -8.099 -34.405 1.00 88.69 84 LEU A O 1
ATOM 687 N N . ILE A 1 85 ? 28.294 -6.279 -34.204 1.00 86.50 85 ILE A N 1
ATOM 688 C CA . ILE A 1 85 ? 28.551 -5.762 -35.559 1.00 86.50 85 ILE A CA 1
ATOM 689 C C . ILE A 1 85 ? 30.049 -5.513 -35.769 1.00 86.50 85 ILE A C 1
ATOM 691 O O . ILE A 1 85 ? 30.612 -5.949 -36.772 1.00 86.50 85 ILE A O 1
ATOM 695 N N . PHE A 1 86 ? 30.717 -4.873 -34.805 1.00 81.38 86 PHE A N 1
ATOM 696 C CA . PHE A 1 86 ? 32.149 -4.573 -34.904 1.00 81.38 86 PHE A CA 1
ATOM 697 C C . PHE A 1 86 ? 33.065 -5.792 -34.708 1.00 81.38 86 PHE A C 1
ATOM 699 O O . PHE A 1 86 ? 34.231 -5.736 -35.087 1.00 81.38 86 PHE A O 1
ATOM 706 N N . ARG A 1 87 ? 32.570 -6.903 -34.145 1.00 73.25 87 ARG A N 1
ATOM 707 C CA . ARG A 1 87 ? 33.302 -8.183 -34.088 1.00 73.25 87 ARG A CA 1
ATOM 708 C C . ARG A 1 87 ? 33.108 -9.024 -35.351 1.00 73.25 87 ARG A C 1
ATOM 710 O O . ARG A 1 87 ? 34.010 -9.773 -35.719 1.00 73.25 87 ARG A O 1
ATOM 717 N N . SER A 1 88 ? 31.964 -8.893 -36.023 1.00 59.69 88 SER A N 1
ATOM 718 C CA . SER A 1 88 ? 31.629 -9.656 -37.232 1.00 59.69 88 SER A CA 1
ATOM 719 C C . SER A 1 88 ? 32.370 -9.191 -38.495 1.00 59.69 88 SER A C 1
ATOM 721 O O . SER A 1 88 ? 32.317 -9.880 -39.511 1.00 59.69 88 SER A O 1
ATOM 723 N N . SER A 1 89 ? 33.079 -8.061 -38.464 1.00 57.22 89 SER A N 1
ATOM 724 C CA . SER A 1 89 ? 33.870 -7.558 -39.599 1.00 57.22 89 SER A CA 1
ATOM 725 C C . SER A 1 89 ? 35.193 -8.305 -39.833 1.00 57.22 89 SER A C 1
ATOM 727 O O . SER A 1 89 ? 35.854 -8.050 -40.834 1.00 57.22 89 SER A O 1
ATOM 729 N N . ASN A 1 90 ? 35.568 -9.257 -38.967 1.00 58.03 90 ASN A N 1
ATOM 730 C CA . ASN A 1 90 ? 36.817 -10.027 -39.078 1.00 58.03 90 ASN A CA 1
ATOM 731 C C . ASN A 1 90 ? 36.649 -11.463 -39.614 1.00 58.03 90 ASN A C 1
ATOM 733 O O . ASN A 1 90 ? 37.545 -12.287 -39.444 1.00 58.03 90 ASN A O 1
ATOM 737 N N . THR A 1 91 ? 35.530 -11.813 -40.256 1.00 61.94 91 THR A N 1
ATOM 738 C CA . THR A 1 91 ? 35.352 -13.165 -40.826 1.00 61.94 91 THR A CA 1
ATOM 739 C C . THR A 1 91 ? 34.691 -13.153 -42.200 1.00 61.94 91 THR A C 1
ATOM 741 O O . THR A 1 91 ? 33.512 -13.441 -42.357 1.00 61.94 91 THR A O 1
ATOM 744 N N . ALA A 1 92 ? 35.508 -12.906 -43.220 1.00 54.75 92 ALA A N 1
ATOM 745 C CA . ALA A 1 92 ? 35.418 -13.630 -44.481 1.00 54.75 92 ALA A CA 1
ATOM 746 C C . ALA A 1 92 ? 36.797 -13.604 -45.149 1.00 54.75 92 ALA A C 1
ATOM 748 O O . ALA A 1 92 ? 37.071 -12.779 -46.015 1.00 54.75 92 ALA A O 1
ATOM 749 N N . ASN A 1 93 ? 37.670 -14.536 -44.757 1.00 59.78 93 ASN A N 1
ATOM 750 C CA . ASN A 1 93 ? 38.736 -14.999 -45.643 1.00 59.78 93 ASN A CA 1
ATOM 751 C C . ASN A 1 93 ? 38.042 -15.762 -46.788 1.00 59.78 93 ASN A C 1
ATOM 753 O O . ASN A 1 93 ? 37.999 -16.990 -46.806 1.00 59.78 93 ASN A O 1
ATOM 757 N N . SER A 1 94 ? 37.373 -15.035 -47.687 1.00 60.03 94 SER A N 1
ATOM 758 C CA . SER A 1 94 ? 36.904 -15.608 -48.942 1.00 60.03 94 SER A CA 1
ATOM 759 C C . SER A 1 94 ? 38.156 -16.021 -49.712 1.00 60.03 94 SER A C 1
ATOM 761 O O . SER A 1 94 ? 39.015 -15.154 -49.905 1.00 60.03 94 SER A O 1
ATOM 763 N N . PRO A 1 95 ? 38.295 -17.292 -50.131 1.00 62.28 95 PRO A N 1
ATOM 764 C CA . PRO A 1 95 ? 39.438 -17.715 -50.925 1.00 62.28 95 PRO A CA 1
ATOM 765 C C . PRO A 1 95 ? 39.586 -16.761 -52.101 1.00 62.28 95 PRO A C 1
ATOM 767 O O . PRO A 1 95 ? 38.617 -16.508 -52.827 1.00 62.28 95 PRO A O 1
ATOM 770 N N . SER A 1 96 ? 40.772 -16.182 -52.256 1.00 69.62 96 SER A N 1
ATOM 771 C CA . SER A 1 96 ? 41.009 -15.298 -53.383 1.00 69.62 96 SER A CA 1
ATOM 772 C C . SER A 1 96 ? 40.875 -16.118 -54.670 1.00 69.62 96 SER A C 1
ATOM 774 O O . SER A 1 96 ? 41.129 -17.325 -54.697 1.00 69.62 96 SER A O 1
ATOM 776 N N . ILE A 1 97 ? 40.476 -15.485 -55.773 1.00 68.12 97 ILE A N 1
ATOM 777 C CA . ILE A 1 97 ? 40.427 -16.147 -57.090 1.00 68.12 97 ILE A CA 1
ATOM 778 C C . ILE A 1 97 ? 41.794 -16.785 -57.428 1.00 68.12 97 ILE A C 1
ATOM 780 O O . ILE A 1 97 ? 41.852 -17.817 -58.096 1.00 68.12 97 ILE A O 1
ATOM 784 N N . MET A 1 98 ? 42.882 -16.228 -56.886 1.00 65.56 98 MET A N 1
ATOM 785 C CA . MET A 1 98 ? 44.243 -16.741 -57.022 1.00 65.56 98 MET A CA 1
ATOM 786 C C . MET A 1 98 ? 44.455 -18.098 -56.331 1.00 65.56 98 MET A C 1
ATOM 788 O O . MET A 1 98 ? 45.146 -18.955 -56.882 1.00 65.56 98 MET A O 1
ATOM 792 N N . ASP A 1 99 ? 43.827 -18.339 -55.178 1.00 71.69 99 ASP A N 1
ATOM 793 C CA . ASP A 1 99 ? 43.934 -19.619 -54.461 1.00 71.69 99 ASP A CA 1
ATOM 794 C C . ASP A 1 99 ? 43.247 -20.743 -55.245 1.00 71.69 99 ASP A C 1
ATOM 796 O O . ASP A 1 99 ? 43.777 -21.847 -55.387 1.00 71.69 99 ASP A O 1
ATOM 800 N N . ASN A 1 100 ? 42.093 -20.440 -55.846 1.00 72.12 100 ASN A N 1
ATOM 801 C CA . ASN A 1 100 ? 41.383 -21.377 -56.716 1.00 72.12 100 ASN A CA 1
ATOM 802 C C . ASN A 1 100 ? 42.170 -21.676 -58.000 1.00 72.12 100 ASN A C 1
ATOM 804 O O . ASN A 1 100 ? 42.252 -22.833 -58.417 1.00 72.12 100 ASN A O 1
ATOM 808 N N . LEU A 1 101 ? 42.801 -20.659 -58.596 1.00 72.50 101 LEU A N 1
ATOM 809 C CA . LEU A 1 101 ? 43.620 -20.838 -59.792 1.00 72.50 101 LEU A CA 1
ATOM 810 C C . LEU A 1 101 ? 44.855 -21.701 -59.496 1.00 72.50 101 LEU A C 1
ATOM 812 O O . LEU A 1 101 ? 45.127 -22.660 -60.216 1.00 72.50 101 LEU A O 1
ATOM 816 N N . THR A 1 102 ? 45.550 -21.430 -58.394 1.00 73.75 102 THR A N 1
ATOM 817 C CA . THR A 1 102 ? 46.758 -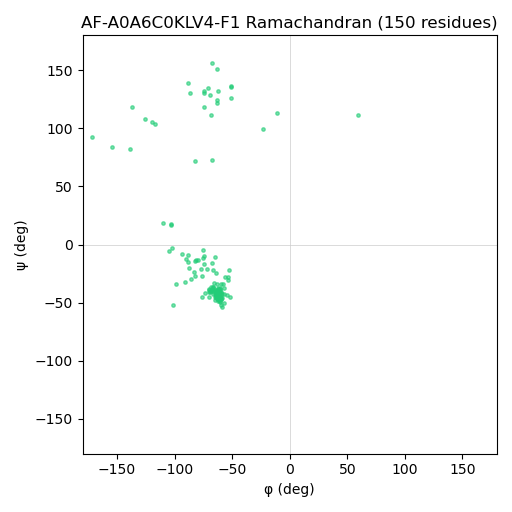22.170 -57.999 1.00 73.75 102 THR A CA 1
ATOM 818 C C . THR A 1 102 ? 46.452 -23.648 -57.739 1.00 73.75 102 THR A C 1
ATOM 820 O O . THR A 1 102 ? 47.157 -24.525 -58.238 1.00 7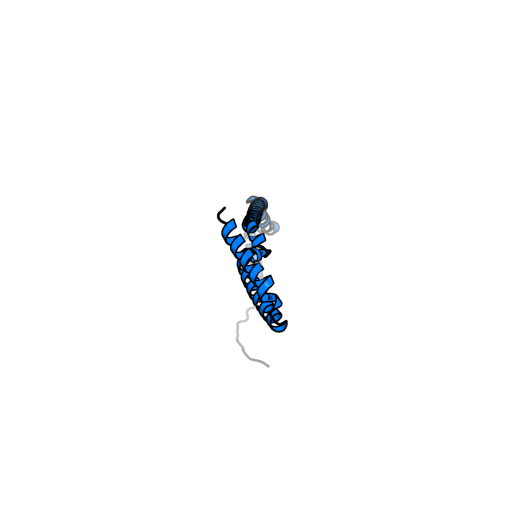3.75 102 THR A O 1
ATOM 823 N N . ASN A 1 103 ? 45.340 -23.937 -57.057 1.00 73.12 103 ASN A N 1
ATOM 824 C CA . ASN A 1 103 ? 44.888 -25.309 -56.815 1.00 73.12 103 ASN A CA 1
ATOM 825 C C . ASN A 1 103 ? 44.463 -26.026 -58.108 1.00 73.12 103 ASN A C 1
ATOM 827 O O . ASN A 1 103 ? 44.739 -27.213 -58.280 1.00 73.12 103 ASN A O 1
ATOM 831 N N . SER A 1 104 ? 43.834 -25.317 -59.050 1.00 69.44 104 S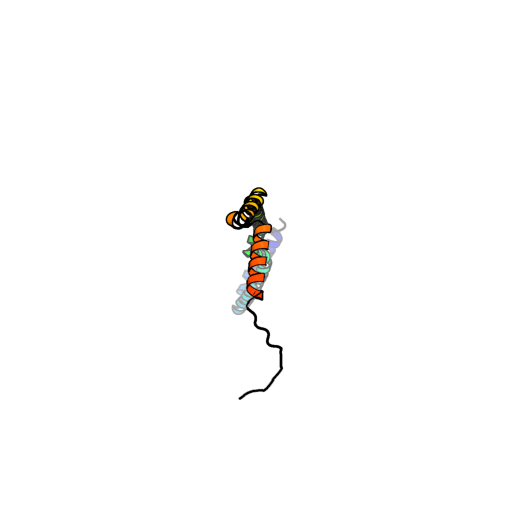ER A N 1
ATOM 832 C CA . SER A 1 104 ? 43.458 -25.895 -60.347 1.00 69.44 104 SER A CA 1
ATOM 833 C C . SER A 1 104 ? 44.671 -26.230 -61.228 1.00 69.44 104 SER A C 1
ATOM 835 O O . SER A 1 104 ? 44.690 -27.277 -61.875 1.00 69.44 104 SER A O 1
ATOM 837 N N . ILE A 1 105 ? 45.723 -25.406 -61.185 1.00 71.31 105 ILE A N 1
ATOM 838 C CA . ILE A 1 105 ? 46.978 -25.655 -61.904 1.00 71.31 105 ILE A CA 1
ATOM 839 C C . ILE A 1 105 ? 47.725 -26.836 -61.273 1.00 71.31 105 ILE A C 1
ATOM 841 O O . ILE A 1 105 ? 48.143 -27.738 -61.998 1.00 71.31 105 ILE A O 1
ATOM 845 N N . ALA A 1 106 ? 47.827 -26.890 -59.942 1.00 68.00 106 ALA A N 1
ATOM 846 C CA . ALA A 1 106 ? 48.470 -28.000 -59.234 1.00 68.00 106 ALA A CA 1
ATOM 847 C C . ALA A 1 106 ? 47.801 -29.360 -59.516 1.00 68.00 106 ALA A C 1
ATOM 849 O O . ALA A 1 106 ? 48.480 -30.378 -59.617 1.00 68.00 106 ALA A O 1
ATOM 850 N N . ASN A 1 107 ? 46.481 -29.378 -59.715 1.00 66.75 107 ASN A N 1
ATOM 851 C CA . ASN A 1 107 ? 45.751 -30.589 -60.096 1.00 66.75 107 ASN A CA 1
ATOM 852 C C . ASN A 1 107 ? 45.912 -30.964 -61.579 1.00 66.75 107 ASN A C 1
ATOM 854 O O . ASN A 1 107 ? 45.699 -32.116 -61.940 1.00 66.75 107 ASN A O 1
ATOM 858 N N . SER A 1 108 ? 46.289 -30.025 -62.451 1.00 61.56 108 SER A N 1
ATOM 859 C CA . SER A 1 108 ? 46.476 -30.294 -63.886 1.00 61.56 108 SER A CA 1
ATOM 860 C C . SER A 1 108 ? 47.840 -30.914 -64.220 1.00 61.56 108 SER A C 1
ATOM 862 O O . SER A 1 108 ? 47.960 -31.675 -65.181 1.00 61.56 108 SER A O 1
ATOM 864 N N . THR A 1 109 ? 48.867 -30.654 -63.408 1.00 60.41 109 THR A N 1
ATOM 865 C CA . THR A 1 109 ? 50.233 -31.158 -63.629 1.00 60.41 109 THR A CA 1
ATOM 866 C C . THR A 1 109 ? 50.424 -32.614 -63.200 1.00 60.41 109 THR A C 1
ATOM 868 O O . THR A 1 109 ? 51.404 -33.240 -63.597 1.00 60.41 109 THR A O 1
ATOM 871 N N . THR A 1 110 ? 49.483 -33.191 -62.448 1.00 59.78 110 THR A N 1
ATOM 872 C CA . THR A 1 110 ? 49.522 -34.595 -61.999 1.00 59.78 110 THR A CA 1
ATOM 873 C C . THR A 1 110 ? 48.882 -35.580 -62.986 1.00 59.78 110 THR A C 1
ATOM 875 O O . THR A 1 110 ? 49.031 -36.788 -62.813 1.00 59.78 110 THR A O 1
ATOM 878 N N . ILE A 1 111 ? 48.204 -35.093 -64.036 1.00 59.09 111 ILE A N 1
ATOM 879 C CA . ILE A 1 111 ? 47.449 -35.921 -65.002 1.00 59.09 111 ILE A CA 1
ATOM 880 C C . ILE A 1 111 ? 48.190 -36.067 -66.345 1.00 59.09 111 ILE A C 1
ATOM 882 O O . ILE A 1 111 ? 47.771 -36.839 -67.205 1.00 59.09 111 ILE A O 1
ATOM 886 N N . MET A 1 112 ? 49.318 -35.378 -66.557 1.00 56.25 112 MET A N 1
ATOM 887 C CA . MET A 1 112 ? 50.097 -35.560 -67.786 1.00 56.25 112 MET A CA 1
ATOM 888 C C . MET A 1 112 ? 50.850 -36.902 -67.748 1.00 56.25 112 MET A C 1
ATOM 890 O O . MET A 1 112 ? 51.712 -37.087 -66.885 1.00 56.25 112 MET A O 1
ATOM 894 N N . PRO A 1 113 ? 50.580 -37.846 -68.675 1.00 59.12 113 PRO A N 1
ATOM 895 C CA . PRO A 1 113 ? 51.366 -39.067 -68.769 1.00 59.12 113 PRO A CA 1
ATOM 896 C C . PRO A 1 113 ? 52.814 -38.702 -69.098 1.00 59.12 113 PRO A C 1
ATOM 898 O O . PRO A 1 113 ? 53.070 -37.916 -70.013 1.00 59.12 113 PRO A O 1
ATOM 901 N N . SER A 1 114 ? 53.762 -39.282 -68.360 1.00 59.25 114 SER A N 1
ATOM 902 C CA . SER A 1 114 ? 55.195 -39.102 -68.603 1.00 59.25 114 SER A CA 1
ATOM 903 C C . SER A 1 114 ? 55.529 -39.370 -70.076 1.00 59.25 114 SER A C 1
ATOM 905 O O . SER A 1 114 ? 55.050 -40.353 -70.654 1.00 59.25 114 SER A O 1
ATOM 907 N N . ALA A 1 115 ? 56.363 -38.511 -70.675 1.00 57.16 115 ALA A N 1
ATOM 908 C CA . ALA A 1 115 ? 56.781 -38.575 -72.081 1.00 57.16 115 ALA A CA 1
ATOM 909 C C . ALA A 1 115 ? 57.343 -39.953 -72.487 1.00 57.16 115 ALA A C 1
ATOM 911 O O . ALA A 1 115 ? 57.275 -40.341 -73.651 1.00 57.16 115 ALA A O 1
ATOM 912 N N . ASN A 1 116 ? 57.809 -40.741 -71.517 1.00 58.19 116 ASN A N 1
ATOM 913 C CA . ASN A 1 116 ? 58.259 -42.122 -71.682 1.00 58.19 116 ASN A CA 1
ATOM 914 C C . ASN A 1 116 ? 57.146 -43.106 -72.109 1.00 58.19 116 ASN A C 1
ATOM 916 O O . ASN A 1 116 ? 57.449 -44.233 -72.490 1.00 58.19 116 ASN A O 1
ATOM 920 N N . THR A 1 117 ? 55.876 -42.691 -72.075 1.00 58.06 117 THR A N 1
ATOM 921 C CA . THR A 1 117 ? 54.706 -43.480 -72.513 1.00 58.06 117 THR A CA 1
ATOM 922 C C . THR A 1 117 ? 54.186 -43.056 -73.894 1.00 58.06 117 THR A C 1
ATOM 924 O O . THR A 1 117 ? 53.271 -43.679 -74.430 1.00 58.06 117 THR A O 1
ATOM 927 N N . ALA A 1 118 ? 54.771 -42.019 -74.506 1.00 54.00 118 ALA A N 1
ATOM 928 C CA . ALA A 1 118 ? 54.405 -41.539 -75.835 1.00 54.00 118 ALA A CA 1
ATOM 929 C C . ALA A 1 118 ? 55.090 -42.384 -76.922 1.00 54.00 118 ALA A C 1
ATOM 931 O O . ALA A 1 118 ? 56.034 -41.952 -77.581 1.00 54.00 118 ALA A O 1
ATOM 932 N N . THR A 1 119 ? 54.648 -43.628 -77.113 1.00 58.78 119 THR A N 1
ATOM 933 C CA . THR A 1 119 ? 55.070 -44.400 -78.290 1.00 58.78 119 THR A CA 1
ATOM 934 C C . THR A 1 119 ? 54.338 -43.856 -79.521 1.00 58.78 119 THR A C 1
ATOM 936 O O . THR A 1 119 ? 53.120 -43.691 -79.487 1.00 58.78 119 THR A O 1
ATOM 939 N N . ASN A 1 120 ? 55.064 -43.561 -80.606 1.00 65.88 120 ASN A N 1
ATOM 940 C CA . ASN A 1 120 ? 54.481 -43.077 -81.865 1.00 65.88 120 ASN A CA 1
ATOM 941 C C . ASN A 1 120 ? 53.329 -44.017 -82.308 1.00 65.88 120 ASN A C 1
ATOM 943 O O . ASN A 1 120 ? 53.508 -45.239 -82.250 1.00 65.88 120 ASN A O 1
ATOM 947 N N . PRO A 1 121 ? 52.163 -43.497 -82.746 1.00 66.12 121 PRO A N 1
ATOM 948 C CA . PRO A 1 121 ? 51.013 -44.309 -83.160 1.00 66.12 121 PRO A CA 1
ATOM 949 C C . PRO A 1 121 ? 51.362 -45.362 -84.221 1.00 66.12 121 PRO A C 1
ATOM 951 O O . PRO A 1 121 ? 50.785 -46.449 -84.208 1.00 66.12 121 PRO A O 1
ATOM 954 N N . LEU A 1 122 ? 52.351 -45.091 -85.082 1.00 60.09 122 LEU A N 1
ATOM 955 C CA . LEU A 1 122 ? 52.863 -46.061 -86.051 1.00 60.09 122 LEU A CA 1
ATOM 956 C C . LEU A 1 122 ? 53.504 -47.274 -85.351 1.00 60.09 122 LEU A C 1
ATOM 958 O O . LEU A 1 122 ? 53.224 -48.419 -85.695 1.00 60.09 122 LEU A O 1
ATOM 962 N N . THR A 1 123 ? 54.312 -47.039 -84.316 1.00 74.75 123 THR A N 1
ATOM 963 C CA . THR A 1 123 ? 54.957 -48.090 -83.514 1.00 74.75 123 THR A CA 1
ATOM 964 C C . THR A 1 123 ? 53.935 -48.881 -82.694 1.00 74.75 123 THR A C 1
ATOM 966 O O . THR A 1 123 ? 54.035 -50.104 -82.599 1.00 74.75 123 THR A O 1
ATOM 969 N N . ALA A 1 124 ? 52.915 -48.216 -82.140 1.00 71.81 124 ALA A N 1
ATOM 970 C CA . ALA A 1 124 ? 51.812 -48.885 -81.445 1.00 71.81 124 ALA A CA 1
ATOM 971 C C . ALA A 1 124 ? 50.991 -49.776 -82.397 1.00 71.81 124 ALA A C 1
ATOM 973 O O . ALA A 1 124 ? 50.663 -50.914 -82.053 1.00 71.81 124 ALA A O 1
ATOM 974 N N . ALA A 1 125 ? 50.721 -49.300 -83.618 1.00 72.75 125 ALA A N 1
ATOM 975 C CA . ALA A 1 125 ? 50.040 -50.070 -84.655 1.00 72.75 125 ALA A CA 1
ATOM 976 C C . ALA A 1 125 ? 50.858 -51.293 -85.100 1.00 72.75 125 ALA A C 1
ATOM 978 O O . ALA A 1 125 ? 50.306 -52.389 -85.184 1.00 72.75 125 ALA A O 1
ATOM 979 N N . ILE A 1 126 ? 52.172 -51.141 -85.307 1.00 78.75 126 ILE A N 1
ATOM 980 C CA . ILE A 1 126 ? 53.074 -52.253 -85.650 1.00 78.75 126 ILE A CA 1
ATOM 981 C C . ILE A 1 126 ? 53.101 -53.298 -84.529 1.00 78.75 126 ILE A C 1
ATOM 983 O O . ILE A 1 126 ? 52.951 -54.487 -84.801 1.00 78.75 126 ILE A O 1
ATOM 987 N N . ASN A 1 127 ? 53.224 -52.876 -83.268 1.00 79.44 127 ASN A N 1
ATOM 988 C CA . ASN A 1 127 ? 53.226 -53.798 -82.129 1.00 79.44 127 ASN A CA 1
ATOM 989 C C . ASN A 1 127 ? 51.902 -54.566 -82.003 1.00 79.44 127 ASN A C 1
ATOM 991 O O . ASN A 1 127 ? 51.906 -55.762 -81.704 1.00 79.44 127 ASN A O 1
ATOM 995 N N . ASN A 1 128 ? 50.771 -53.910 -82.266 1.00 79.38 128 ASN A N 1
ATOM 996 C CA . ASN A 1 128 ? 49.463 -54.564 -82.279 1.00 79.38 128 ASN A CA 1
ATOM 997 C C . ASN A 1 128 ? 49.304 -55.521 -83.471 1.00 79.38 128 ASN A C 1
ATOM 999 O O . ASN A 1 128 ? 48.769 -56.617 -83.301 1.00 79.38 128 ASN A O 1
ATOM 1003 N N . ALA A 1 129 ? 49.815 -55.158 -84.650 1.00 74.00 129 ALA A N 1
ATOM 1004 C CA . ALA A 1 129 ? 49.826 -56.028 -85.823 1.00 74.00 129 ALA A CA 1
ATOM 1005 C C . ALA A 1 129 ? 50.684 -57.281 -85.587 1.00 74.00 129 ALA A C 1
ATOM 1007 O O . ALA A 1 129 ? 50.217 -58.391 -85.836 1.00 74.00 129 ALA A O 1
ATOM 1008 N N . LEU A 1 130 ? 51.886 -57.133 -85.018 1.00 78.88 130 LEU A N 1
ATOM 1009 C CA . LEU A 1 130 ? 52.750 -58.266 -84.673 1.00 78.88 130 LEU A CA 1
ATOM 1010 C C . LEU A 1 130 ? 52.088 -59.204 -83.655 1.00 78.88 130 LEU A C 1
ATOM 1012 O O . LEU A 1 130 ? 52.118 -60.422 -83.826 1.00 78.88 130 LEU A O 1
ATOM 1016 N N . LYS A 1 131 ? 51.451 -58.652 -82.613 1.00 76.00 131 LYS A N 1
ATOM 1017 C CA . LYS A 1 131 ? 50.712 -59.447 -81.617 1.00 76.00 131 LYS A CA 1
ATOM 1018 C C . LYS A 1 131 ? 49.523 -60.186 -82.238 1.00 76.00 131 LYS A C 1
ATOM 1020 O O . LYS A 1 131 ? 49.297 -61.352 -81.919 1.00 76.00 131 LYS A O 1
ATOM 1025 N N . SER A 1 132 ? 48.798 -59.538 -83.149 1.00 75.56 132 SER A N 1
ATOM 1026 C CA . SER A 1 132 ? 47.685 -60.147 -83.887 1.00 75.56 132 SER A CA 1
ATOM 1027 C C . SER A 1 132 ? 48.156 -61.286 -84.800 1.00 75.56 132 SER A C 1
ATOM 1029 O O . SER A 1 132 ? 47.567 -62.367 -84.798 1.00 75.56 132 SER A O 1
ATOM 1031 N N . MET A 1 133 ? 49.274 -61.101 -85.510 1.00 70.19 133 MET A N 1
ATOM 1032 C CA . MET A 1 133 ? 49.861 -62.143 -86.358 1.00 70.19 133 MET A CA 1
ATOM 1033 C C . MET A 1 133 ? 50.336 -63.349 -85.545 1.00 70.19 133 MET A C 1
ATOM 1035 O O . MET A 1 133 ? 50.010 -64.477 -85.901 1.00 70.19 133 MET A O 1
ATOM 1039 N N . ASN A 1 134 ? 51.021 -63.124 -84.420 1.00 69.12 134 ASN A N 1
ATOM 1040 C CA . ASN A 1 134 ? 51.517 -64.205 -83.563 1.00 69.12 134 ASN A CA 1
ATOM 1041 C C . ASN A 1 134 ? 50.385 -65.015 -82.891 1.00 69.12 134 ASN A C 1
ATOM 1043 O O . ASN A 1 134 ? 50.570 -66.168 -82.510 1.00 69.12 134 ASN A O 1
ATOM 1047 N N . SER A 1 135 ? 49.192 -64.425 -82.767 1.00 58.47 135 SER A N 1
ATOM 1048 C CA . SER A 1 135 ? 48.011 -65.084 -82.191 1.00 58.47 135 SER A CA 1
ATOM 1049 C C . SER A 1 135 ? 47.264 -65.964 -83.205 1.00 58.47 135 SER A C 1
ATOM 1051 O O . SER A 1 135 ? 46.574 -66.903 -82.815 1.00 58.47 135 SER A O 1
ATOM 1053 N N . LYS A 1 136 ? 47.407 -65.694 -84.511 1.00 52.88 136 LYS A N 1
ATOM 1054 C CA . LYS A 1 136 ? 46.677 -66.397 -85.581 1.00 52.88 136 LYS A CA 1
ATOM 1055 C C . LYS A 1 136 ? 47.381 -67.669 -86.071 1.00 52.88 136 LYS A C 1
ATOM 1057 O O . LYS A 1 136 ? 46.726 -68.546 -86.622 1.00 52.88 136 LYS A O 1
ATOM 1062 N N . THR A 1 137 ? 48.684 -67.806 -85.833 1.00 54.72 137 THR A N 1
ATOM 1063 C CA . THR A 1 137 ? 49.480 -69.005 -86.162 1.00 54.72 137 THR A CA 1
ATOM 1064 C C . THR A 1 137 ? 49.359 -70.141 -85.139 1.00 54.72 137 THR A C 1
ATOM 1066 O O . THR A 1 137 ? 49.732 -71.264 -85.458 1.00 54.72 137 THR A O 1
ATOM 1069 N N . ASN A 1 138 ? 48.804 -69.892 -83.945 1.00 51.34 138 ASN A N 1
ATOM 1070 C CA . ASN A 1 138 ? 48.781 -70.854 -82.830 1.00 51.34 138 ASN A CA 1
ATOM 1071 C C . ASN A 1 138 ? 47.389 -71.432 -82.489 1.00 51.34 138 ASN A C 1
ATOM 1073 O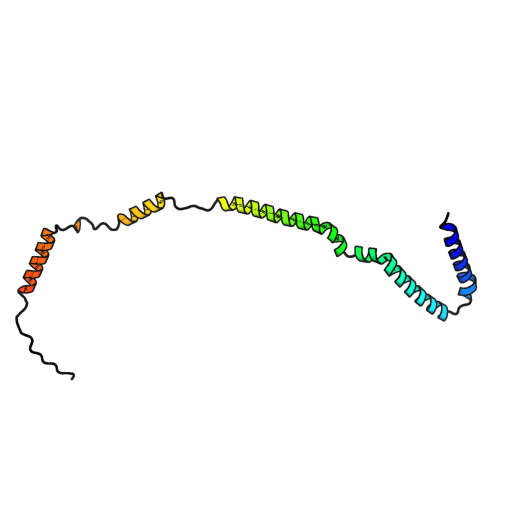 O . ASN A 1 138 ? 47.203 -71.948 -81.392 1.00 51.34 138 ASN A O 1
ATOM 1077 N N . SER A 1 139 ? 46.399 -71.364 -83.388 1.00 45.28 139 SER A N 1
ATOM 1078 C CA . SER A 1 139 ? 45.063 -71.945 -83.139 1.00 45.28 139 SER A CA 1
ATOM 1079 C C . SER A 1 139 ? 44.726 -73.066 -84.139 1.00 45.28 139 SER A C 1
ATOM 1081 O O . SER A 1 139 ? 44.399 -72.766 -85.289 1.00 45.28 139 SER A O 1
ATOM 1083 N N . PRO A 1 140 ? 44.807 -74.352 -83.733 1.00 46.72 140 PRO A N 1
ATOM 1084 C CA . PRO A 1 140 ? 44.442 -75.488 -84.571 1.00 46.72 140 PRO A CA 1
ATOM 1085 C C . PRO A 1 140 ? 42.924 -75.579 -84.781 1.00 46.72 140 PRO A C 1
ATOM 1087 O O . PRO A 1 140 ? 42.126 -75.455 -83.855 1.00 46.72 140 PRO A O 1
ATOM 1090 N N . ILE A 1 141 ? 42.548 -75.806 -86.039 1.00 54.47 141 ILE A N 1
ATOM 1091 C CA . ILE A 1 141 ? 41.183 -75.983 -86.537 1.00 54.47 141 ILE A CA 1
ATOM 1092 C C . ILE A 1 141 ? 40.616 -77.303 -86.001 1.00 54.47 141 ILE A C 1
ATOM 1094 O O . ILE A 1 141 ? 41.032 -78.364 -86.456 1.00 54.47 141 ILE A O 1
ATOM 1098 N N . LEU A 1 142 ? 39.622 -77.250 -85.112 1.00 48.38 142 LEU A N 1
ATOM 1099 C CA . LEU A 1 142 ? 38.665 -78.343 -84.909 1.00 48.38 142 LEU A CA 1
ATOM 1100 C C . LEU A 1 142 ? 37.245 -77.754 -84.781 1.00 48.38 142 LEU A C 1
ATOM 1102 O O . LEU A 1 142 ? 37.008 -76.938 -83.887 1.00 48.38 142 LEU A O 1
ATOM 1106 N N . PRO A 1 143 ? 36.303 -78.103 -85.681 1.00 52.25 143 PRO A N 1
ATOM 1107 C CA . PRO A 1 143 ? 34.956 -77.547 -85.683 1.00 52.25 143 PRO A CA 1
ATOM 1108 C C . PRO A 1 143 ? 34.089 -78.126 -84.561 1.00 52.25 143 PRO A C 1
ATOM 1110 O O . PRO A 1 143 ? 33.975 -79.336 -84.392 1.00 52.25 143 PRO A O 1
ATOM 1113 N N . ASN A 1 144 ? 33.433 -77.206 -83.860 1.00 59.62 144 ASN A N 1
ATOM 1114 C CA . ASN A 1 144 ? 32.217 -77.343 -83.063 1.00 59.62 144 ASN A CA 1
ATOM 1115 C C . ASN A 1 144 ? 31.314 -78.540 -83.454 1.00 59.62 144 ASN A C 1
ATOM 1117 O O . ASN A 1 144 ? 30.503 -78.433 -84.374 1.00 59.62 144 ASN A O 1
ATOM 1121 N N . LEU A 1 145 ? 31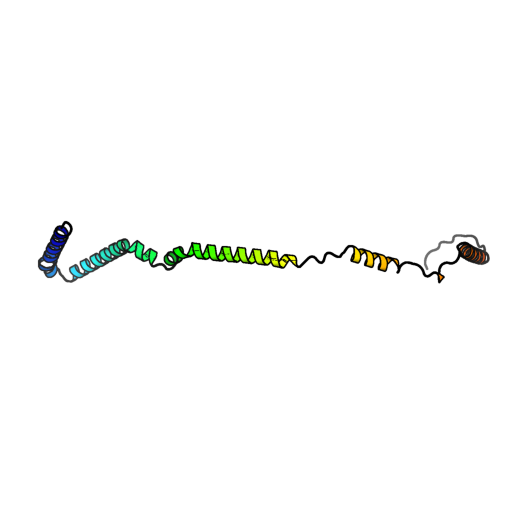.406 -79.644 -82.707 1.00 52.69 145 LEU A N 1
ATOM 1122 C CA . LEU A 1 145 ? 30.393 -80.700 -82.667 1.00 52.69 145 LEU A CA 1
ATOM 1123 C C . LEU A 1 145 ? 29.883 -80.811 -81.232 1.00 52.69 145 LEU A C 1
ATOM 1125 O O . LEU A 1 145 ? 30.577 -81.270 -80.327 1.00 52.69 145 LEU A O 1
ATOM 1129 N N . GLY A 1 146 ? 28.668 -80.304 -81.036 1.00 57.03 146 GLY A N 1
ATOM 1130 C CA . GLY A 1 146 ? 28.003 -80.250 -79.751 1.00 57.03 146 GLY A CA 1
ATOM 1131 C C . GLY A 1 146 ? 27.724 -81.634 -79.178 1.00 57.03 146 GLY A C 1
ATOM 1132 O O . GLY A 1 146 ? 26.950 -82.402 -79.739 1.00 57.03 146 GLY A O 1
ATOM 1133 N N . PHE A 1 147 ? 28.264 -81.877 -77.988 1.00 53.72 147 PHE A N 1
ATOM 1134 C CA . PHE A 1 147 ? 27.716 -82.836 -77.042 1.00 53.72 147 PHE A CA 1
ATOM 1135 C C . PHE A 1 147 ? 27.485 -82.119 -75.710 1.00 53.72 147 PHE A C 1
ATOM 1137 O O . PHE A 1 147 ? 28.417 -81.747 -75.002 1.00 53.72 147 PHE A O 1
ATOM 1144 N N . ARG A 1 148 ? 26.206 -81.885 -75.398 1.00 54.09 148 ARG A N 1
ATOM 1145 C CA . ARG A 1 148 ? 25.717 -81.631 -74.038 1.00 54.09 148 ARG A CA 1
ATOM 1146 C C . ARG A 1 148 ? 25.423 -82.986 -73.390 1.00 54.09 148 ARG A C 1
ATOM 1148 O O . ARG A 1 148 ? 24.698 -83.772 -73.986 1.00 54.09 148 ARG A O 1
ATOM 1155 N N . SER A 1 149 ? 25.919 -83.212 -72.177 1.00 48.34 149 SER A N 1
ATOM 1156 C CA . SER A 1 149 ? 25.428 -84.209 -71.203 1.00 48.34 149 SER A CA 1
ATOM 1157 C C . SER A 1 149 ? 26.179 -83.950 -69.892 1.00 48.34 149 SER A C 1
ATOM 1159 O O . SER A 1 149 ? 27.381 -84.165 -69.834 1.00 48.34 149 SER A O 1
ATOM 1161 N N . SER A 1 150 ? 25.640 -83.138 -68.981 1.00 47.62 150 SER A N 1
ATOM 1162 C CA . SER A 1 150 ? 24.834 -83.524 -67.806 1.00 47.62 150 SER A CA 1
ATOM 1163 C C . SER A 1 150 ? 25.551 -84.453 -66.817 1.00 47.62 150 SER A C 1
ATOM 1165 O O . SER A 1 150 ? 25.786 -85.616 -67.122 1.00 47.62 150 SER A O 1
ATOM 1167 N N . ASN A 1 151 ? 25.827 -83.881 -65.640 1.00 46.12 151 ASN A N 1
ATOM 1168 C CA . ASN A 1 151 ? 26.221 -84.458 -64.351 1.00 46.12 151 ASN A CA 1
ATOM 1169 C C . ASN A 1 151 ? 26.103 -85.987 -64.223 1.00 46.12 151 ASN A C 1
ATOM 1171 O O . ASN A 1 151 ? 24.978 -86.479 -64.149 1.00 46.12 151 ASN A O 1
ATOM 1175 N N . VAL A 1 152 ? 27.245 -86.676 -64.096 1.00 41.78 152 VAL A N 1
ATOM 1176 C CA . VAL A 1 152 ? 27.749 -87.360 -62.879 1.00 41.78 152 VAL A CA 1
ATOM 1177 C C . VAL A 1 152 ? 29.273 -87.394 -62.972 1.00 41.78 152 VAL A C 1
ATOM 1179 O O . VAL A 1 152 ? 29.769 -87.667 -64.087 1.00 41.78 152 VAL A O 1
#

Solvent-accessible surface area (backbone atoms only — not comparable to full-atom values): 9335 Å² total; per-residue (Å²): 120,79,69,53,61,61,52,51,51,53,50,53,50,52,51,49,45,56,71,67,45,52,79,73,54,54,71,70,57,52,51,53,52,48,52,53,49,50,52,50,50,52,54,53,49,52,65,75,42,43,66,56,60,53,54,67,35,65,65,58,61,47,56,79,48,46,65,59,53,53,52,52,53,52,50,53,53,54,52,50,51,53,52,49,58,70,58,59,76,79,71,75,90,65,79,50,74,63,56,57,49,53,54,53,51,63,61,55,69,76,69,63,76,60,75,93,72,67,66,55,67,68,58,52,50,50,54,51,50,52,54,53,55,65,58,65,78,74,66,86,91,74,84,91,74,92,78,89,81,80,94,130

Organism: NCBI:txid1070528

Mean predicted aligned error: 20.67 Å